Protein AF-A0A527XJ05-F1 (afdb_monomer)

Sequence (85 aa):
LDGVRELAEKAGRKLSFGIRLHVIARETTAEAWAAADRLISRLDDATIASAQKVFSRMDSVGQARMSALHGGDRAKLEIAPNLWA

Solvent-accessible surface area (backbone atoms only — not comparable to full-atom values): 5450 Å² total; per-residue (Å²): 114,62,72,63,49,53,55,30,51,76,69,78,44,89,82,86,85,88,83,90,79,90,82,73,87,56,98,42,72,68,55,25,49,56,51,52,52,58,72,53,66,82,67,48,72,67,58,50,53,50,53,50,56,56,54,73,72,49,91,45,65,68,56,52,54,46,47,64,68,23,69,82,41,82,91,41,26,68,78,48,94,99,37,75,74

Mean predicted aligned error: 4.5 Å

Radius of gyration: 16.9 Å; Cα contacts (8 Å, |Δi|>4): 41; chains: 1; bounding box: 36×24×45 Å

Secondary structure (DSSP, 8-state):
-HHHHHHHHHTT--------------SSHHHHHHHHHHHHTT--HHHHHHHHHHHHT---HHHHHHHHHHTT-GGG-EEETTEE-

Nearest PDB structures (foldseek):
  7jyb-assembly1_C  TM=9.690E-01  e=1.496E-05  Pseudomonas fluorescens Pf0-1
  7jw9-assembly1_B  TM=9.615E-01  e=1.706E-05  Pseudomonas fluorescens Pf0-1
  1qwj-assembly2_D  TM=3.991E-01  e=8.694E+00  Mus musculus

Foldseek 3Di:
DVVVCVVCVVVVHDDDDDDDDDDQDDPDPVVSVVVVCVVCVPDDLVNLVVVVVVLVPDPDPVSVVLCVQQVSPPVRQDPDVVHGD

Structure (mmCIF, N/CA/C/O backbone):
data_AF-A0A527XJ05-F1
#
_entry.id   AF-A0A527XJ05-F1
#
loop_
_atom_site.group_PDB
_atom_site.id
_atom_site.type_symbol
_atom_site.label_atom_id
_atom_site.label_alt_id
_atom_site.label_comp_id
_atom_site.label_asym_id
_atom_site.label_entity_id
_atom_site.label_seq_id
_atom_site.pdbx_PDB_ins_code
_atom_site.Cartn_x
_atom_site.Cartn_y
_atom_site.Cartn_z
_atom_site.occupancy
_atom_site.B_iso_or_equiv
_atom_site.auth_seq_id
_atom_site.auth_comp_id
_atom_site.auth_asym_id
_atom_site.auth_atom_id
_atom_site.pdbx_PDB_model_num
ATOM 1 N N . LEU A 1 1 ? -7.591 6.609 10.818 1.00 83.00 1 LEU A N 1
ATOM 2 C CA . LEU A 1 1 ? -7.192 5.989 12.111 1.00 83.00 1 LEU A CA 1
ATOM 3 C C . LEU A 1 1 ? -7.910 6.652 13.283 1.00 83.00 1 LEU A C 1
ATOM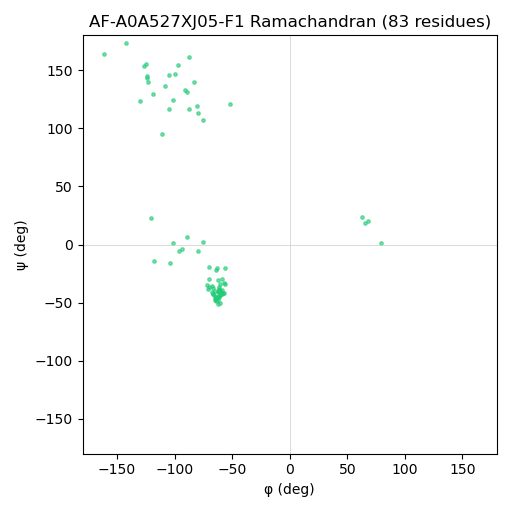 5 O O . LEU A 1 1 ? -8.136 5.995 14.295 1.00 83.00 1 LEU A O 1
ATOM 9 N N . ASP A 1 2 ? -8.318 7.908 13.115 1.00 86.94 2 ASP A N 1
ATOM 10 C CA . ASP A 1 2 ? -8.890 8.747 14.170 1.00 86.94 2 ASP A CA 1
ATOM 11 C C . ASP A 1 2 ? -10.201 8.188 14.723 1.00 86.94 2 ASP A C 1
ATOM 13 O O . ASP A 1 2 ? -10.330 8.060 15.931 1.00 86.94 2 ASP A O 1
ATOM 17 N N . GLY A 1 3 ? -11.092 7.661 13.875 1.00 92.19 3 GLY A N 1
ATOM 18 C CA . GLY A 1 3 ? -12.332 7.037 14.358 1.00 92.19 3 GLY A CA 1
ATOM 19 C C . GLY A 1 3 ? -12.121 5.849 15.313 1.00 92.19 3 GLY A C 1
ATOM 20 O O . GLY A 1 3 ? -12.825 5.719 16.308 1.00 92.19 3 GLY A O 1
ATOM 21 N N . VAL A 1 4 ? -11.118 4.992 15.071 1.00 92.88 4 VAL A N 1
ATOM 22 C CA . VAL A 1 4 ? -10.797 3.877 15.992 1.00 92.88 4 VAL A CA 1
ATOM 23 C C . VAL A 1 4 ? -10.163 4.403 17.279 1.00 92.88 4 VAL A C 1
ATOM 25 O O . VAL A 1 4 ? -10.411 3.861 18.355 1.00 92.88 4 VAL A O 1
ATOM 28 N N . ARG A 1 5 ? -9.362 5.469 17.175 1.00 94.56 5 ARG A N 1
ATOM 29 C CA . ARG A 1 5 ? -8.752 6.130 18.329 1.00 94.56 5 ARG A CA 1
ATOM 30 C C . ARG A 1 5 ? -9.812 6.753 19.236 1.00 94.56 5 ARG A C 1
ATOM 32 O O . ARG A 1 5 ? -9.818 6.449 20.421 1.00 94.56 5 ARG A O 1
ATOM 39 N N . GLU A 1 6 ? -10.750 7.509 18.675 1.00 95.94 6 GLU A N 1
ATOM 40 C CA . GLU A 1 6 ? -11.861 8.121 19.414 1.00 95.94 6 GLU A CA 1
ATOM 41 C C . GLU A 1 6 ? -12.721 7.077 20.139 1.00 95.94 6 GLU A C 1
ATOM 43 O O . GLU A 1 6 ? -13.108 7.268 21.291 1.00 95.94 6 GLU A O 1
ATOM 48 N N . LEU A 1 7 ? -13.016 5.947 19.486 1.00 96.88 7 LEU A N 1
ATOM 49 C CA . LEU A 1 7 ? -13.762 4.851 20.111 1.00 96.88 7 LEU A CA 1
ATOM 50 C C . LEU A 1 7 ? -12.990 4.222 21.276 1.00 96.88 7 LEU A C 1
ATOM 52 O O . LEU A 1 7 ? -13.583 3.902 22.306 1.00 96.88 7 LEU A O 1
ATOM 56 N N . ALA A 1 8 ? -11.676 4.049 21.128 1.00 96.88 8 ALA A N 1
ATOM 57 C CA . ALA A 1 8 ? -10.837 3.512 22.191 1.00 96.88 8 ALA A CA 1
ATOM 58 C C . ALA A 1 8 ? -10.748 4.468 23.386 1.00 96.88 8 ALA A C 1
ATOM 60 O O . ALA A 1 8 ? -10.894 4.022 24.524 1.00 96.88 8 ALA A O 1
ATOM 61 N N . GLU A 1 9 ? -10.593 5.768 23.133 1.00 96.06 9 GLU A N 1
ATOM 62 C CA . GLU A 1 9 ? -10.569 6.808 24.165 1.00 96.06 9 GLU A CA 1
ATOM 63 C C . GLU A 1 9 ? -11.890 6.863 24.941 1.00 96.06 9 GLU A C 1
ATOM 65 O O . GLU A 1 9 ? -11.871 6.846 26.172 1.00 96.06 9 GLU A O 1
ATOM 70 N N . LYS A 1 10 ? -13.038 6.807 24.248 1.00 97.06 10 LYS A N 1
ATOM 71 C CA . LYS A 1 10 ? -14.369 6.702 24.884 1.00 97.06 10 LYS A CA 1
ATOM 72 C C . LYS A 1 10 ? -14.512 5.458 25.766 1.00 97.06 10 LYS A C 1
ATOM 74 O O . LYS A 1 10 ? -15.247 5.486 26.745 1.00 97.06 10 LYS A O 1
ATOM 79 N N . ALA A 1 11 ? -13.803 4.381 25.434 1.00 97.25 11 ALA A N 1
ATOM 80 C CA . ALA A 1 11 ? -13.755 3.152 26.220 1.00 97.25 11 ALA A CA 1
ATOM 81 C C . ALA A 1 11 ? -12.644 3.144 27.293 1.00 97.25 11 ALA A C 1
ATOM 83 O O . ALA A 1 11 ? -12.405 2.103 27.903 1.00 97.25 11 ALA A O 1
ATOM 84 N N . GLY A 1 12 ? -11.930 4.258 27.508 1.00 97.50 12 GLY A N 1
ATOM 85 C CA . GLY A 1 12 ? -10.827 4.351 28.472 1.00 97.50 12 GLY A CA 1
ATOM 86 C C . GLY A 1 12 ? -9.590 3.526 28.095 1.00 97.50 12 GLY A C 1
ATOM 87 O O . GLY A 1 12 ? -8.782 3.183 28.958 1.00 97.50 12 GLY A O 1
ATOM 88 N N . ARG A 1 13 ? -9.437 3.165 26.815 1.00 97.56 13 ARG A N 1
ATOM 89 C CA . ARG A 1 13 ? -8.345 2.327 26.303 1.00 97.56 13 ARG A CA 1
ATOM 90 C C . ARG A 1 13 ? -7.370 3.161 25.481 1.00 97.56 13 ARG A C 1
ATOM 92 O O . ARG A 1 13 ? -7.769 3.920 24.605 1.00 97.56 13 ARG A O 1
ATOM 99 N N . LYS A 1 14 ? -6.072 2.938 25.687 1.00 94.88 14 LYS A N 1
ATOM 100 C CA . LYS A 1 14 ? -5.012 3.496 24.839 1.00 94.88 14 LYS A CA 1
ATOM 101 C C . LYS A 1 14 ? -4.516 2.428 23.870 1.00 94.88 14 LYS A C 1
ATOM 103 O O . LYS A 1 14 ? -4.105 1.353 24.299 1.00 94.88 14 LYS A O 1
ATOM 108 N N . LEU A 1 15 ? -4.562 2.722 22.574 1.00 94.69 15 LEU A N 1
ATOM 109 C CA . LEU A 1 15 ? -4.116 1.804 21.524 1.00 94.69 15 LEU A CA 1
ATOM 110 C C . LEU A 1 15 ? -2.771 2.238 20.941 1.00 94.69 15 LEU A C 1
ATOM 112 O O . LEU A 1 15 ? -2.499 3.430 20.793 1.00 94.69 15 LEU A O 1
ATOM 116 N N . SER A 1 16 ? -1.959 1.255 20.564 1.00 94.69 16 SER A N 1
ATOM 117 C CA . SER A 1 16 ? -0.857 1.422 19.620 1.00 94.69 16 SER A CA 1
ATOM 118 C C . SER A 1 16 ? -1.310 0.986 18.226 1.00 94.69 16 SER A C 1
ATOM 120 O O . SER A 1 16 ? -2.226 0.176 18.073 1.00 94.69 16 SER A O 1
ATOM 122 N N . PHE A 1 17 ? -0.673 1.541 17.199 1.00 93.50 17 PHE A N 1
ATOM 123 C CA . PHE A 1 17 ? -0.955 1.219 15.805 1.00 93.50 17 PHE A CA 1
ATOM 124 C C . PHE A 1 17 ? 0.333 0.756 15.133 1.00 93.50 17 PHE A C 1
ATOM 126 O O . PHE A 1 17 ? 1.407 1.282 15.418 1.00 93.50 17 PHE A O 1
ATOM 133 N N . GLY A 1 18 ? 0.210 -0.217 14.238 1.00 92.38 18 GLY A N 1
ATOM 134 C CA . GLY A 1 18 ? 1.298 -0.691 13.395 1.00 92.38 18 GLY A CA 1
ATOM 135 C C . GLY A 1 18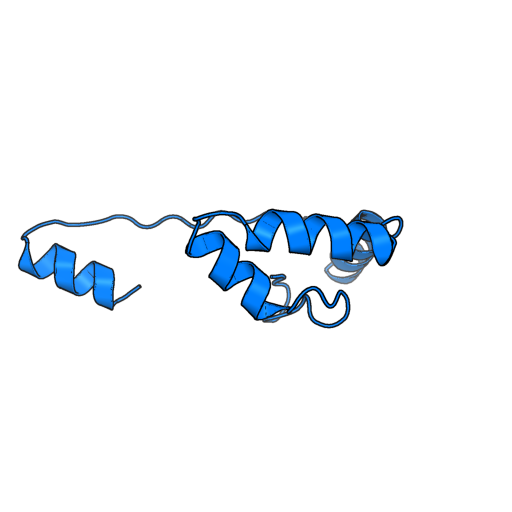 ? 0.886 -0.653 11.931 1.00 92.38 18 GLY A C 1
ATOM 136 O O . GLY A 1 18 ? -0.300 -0.747 11.611 1.00 92.38 18 GLY A O 1
ATOM 137 N N . ILE A 1 19 ? 1.873 -0.529 11.050 1.00 91.06 19 ILE A N 1
ATOM 138 C CA . ILE A 1 19 ? 1.698 -0.655 9.605 1.00 91.06 19 ILE A CA 1
ATOM 139 C C . ILE A 1 19 ? 2.631 -1.748 9.093 1.00 91.06 19 ILE A C 1
ATOM 141 O O . ILE A 1 19 ? 3.768 -1.876 9.548 1.00 91.06 19 ILE A O 1
ATOM 145 N N . ARG A 1 20 ? 2.139 -2.554 8.155 1.00 91.25 20 ARG A N 1
ATOM 146 C CA . ARG A 1 20 ? 2.928 -3.574 7.473 1.00 91.25 20 ARG A CA 1
ATOM 147 C C . ARG A 1 20 ? 3.246 -3.075 6.073 1.00 91.25 20 ARG A C 1
ATOM 149 O O . ARG A 1 20 ? 2.341 -2.901 5.271 1.00 91.25 20 ARG A O 1
ATOM 156 N N . LEU A 1 21 ? 4.531 -2.886 5.790 1.00 93.25 21 LEU A N 1
ATOM 157 C CA . LEU A 1 21 ? 5.031 -2.521 4.467 1.00 93.25 21 LEU A CA 1
ATOM 158 C C . LEU A 1 21 ? 6.068 -3.544 4.009 1.00 93.25 21 LEU A C 1
ATOM 160 O O . LEU A 1 21 ? 6.830 -4.071 4.827 1.00 93.25 21 LEU A O 1
ATOM 164 N N . HIS A 1 22 ? 6.092 -3.822 2.710 1.00 94.06 22 HIS A N 1
ATOM 165 C CA . HIS A 1 22 ? 7.248 -4.423 2.053 1.00 94.06 22 HIS A CA 1
ATOM 166 C C . HIS A 1 22 ? 8.163 -3.287 1.593 1.00 94.06 22 HIS A C 1
ATOM 168 O O . HIS A 1 22 ? 7.687 -2.324 1.003 1.00 94.06 22 HIS A O 1
ATOM 174 N N . VAL A 1 23 ? 9.459 -3.379 1.893 1.00 94.94 23 VAL A N 1
ATOM 175 C CA . VAL A 1 23 ? 10.430 -2.315 1.606 1.00 94.94 23 VAL A CA 1
ATOM 176 C C . VAL A 1 23 ? 11.492 -2.848 0.654 1.00 94.94 23 VAL A C 1
ATOM 178 O O . VAL A 1 23 ? 12.085 -3.897 0.912 1.00 94.94 23 VAL A O 1
ATOM 181 N N . ILE A 1 24 ? 11.743 -2.117 -0.432 1.00 95.62 24 ILE A N 1
ATOM 182 C CA . ILE A 1 24 ? 12.805 -2.399 -1.404 1.00 95.62 24 ILE A CA 1
ATOM 183 C C . ILE A 1 24 ? 13.863 -1.301 -1.263 1.00 95.62 24 ILE A C 1
ATOM 185 O O . ILE A 1 24 ? 13.728 -0.223 -1.828 1.00 95.62 24 ILE A O 1
ATOM 189 N N . ALA A 1 25 ? 14.909 -1.562 -0.478 1.00 96.44 25 ALA A N 1
ATOM 190 C CA . ALA A 1 25 ? 16.000 -0.610 -0.256 1.00 96.44 25 ALA A CA 1
ATOM 191 C C . ALA A 1 25 ? 17.132 -0.799 -1.283 1.00 96.44 25 ALA A C 1
ATOM 193 O O . ALA A 1 25 ? 17.562 -1.932 -1.520 1.00 96.44 25 ALA A O 1
ATOM 194 N N . ARG A 1 26 ? 17.617 0.295 -1.881 1.00 97.88 26 ARG A N 1
ATOM 195 C CA . ARG A 1 26 ? 18.756 0.359 -2.821 1.00 97.88 26 ARG A CA 1
ATOM 196 C C . ARG A 1 26 ? 19.568 1.635 -2.583 1.00 97.88 26 ARG A C 1
ATOM 198 O O . ARG A 1 26 ? 19.151 2.458 -1.770 1.00 97.88 26 ARG A O 1
ATOM 205 N N . GLU A 1 27 ? 20.707 1.782 -3.260 1.00 97.69 27 GLU A N 1
ATOM 206 C CA . GLU A 1 27 ? 21.586 2.950 -3.093 1.00 97.69 27 GLU A CA 1
ATOM 207 C C . GLU A 1 27 ? 20.925 4.228 -3.619 1.00 97.69 27 GLU A C 1
ATOM 209 O O . GLU A 1 27 ? 21.051 5.290 -3.010 1.00 97.69 27 GLU A O 1
ATOM 214 N N . THR A 1 28 ? 20.153 4.115 -4.703 1.00 97.81 28 THR A N 1
ATOM 215 C CA . THR A 1 28 ? 19.379 5.224 -5.271 1.00 97.81 28 THR A CA 1
ATOM 216 C C . THR A 1 28 ? 17.893 4.887 -5.401 1.00 97.81 28 THR A C 1
ATOM 218 O O . THR A 1 28 ? 17.495 3.727 -5.536 1.00 97.81 28 THR A O 1
ATOM 221 N N . THR A 1 29 ? 17.042 5.919 -5.419 1.00 95.38 29 THR A N 1
ATOM 222 C CA . THR A 1 29 ? 15.600 5.766 -5.680 1.00 95.38 29 THR A CA 1
ATOM 223 C C . THR A 1 29 ? 15.353 5.084 -7.027 1.00 95.38 29 THR A C 1
ATOM 225 O O . THR A 1 29 ? 14.529 4.180 -7.114 1.00 95.38 29 THR A O 1
ATOM 228 N N . ALA A 1 30 ? 16.112 5.450 -8.065 1.00 96.12 30 ALA A N 1
ATOM 229 C CA . ALA A 1 30 ? 15.977 4.866 -9.400 1.00 96.12 30 ALA A CA 1
ATOM 230 C C . ALA A 1 30 ? 16.249 3.351 -9.411 1.00 96.12 30 ALA A C 1
ATOM 232 O O . ALA A 1 30 ? 15.511 2.592 -10.038 1.00 96.12 30 ALA A O 1
ATOM 233 N N . GLU A 1 31 ? 17.260 2.886 -8.674 1.00 97.75 31 GLU A N 1
ATOM 234 C CA . GLU A 1 31 ? 17.532 1.453 -8.531 1.00 97.75 31 GLU A CA 1
ATOM 235 C C . GLU A 1 31 ? 16.434 0.715 -7.765 1.00 97.75 31 GLU A C 1
ATOM 237 O O . GLU A 1 31 ? 16.124 -0.433 -8.097 1.00 97.75 31 GLU A O 1
ATOM 242 N N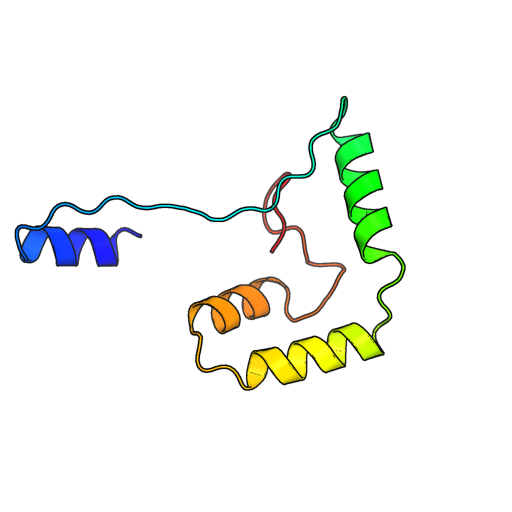 . ALA A 1 32 ? 15.850 1.342 -6.737 1.00 97.00 32 ALA A N 1
ATOM 243 C CA . ALA A 1 32 ? 14.745 0.753 -5.983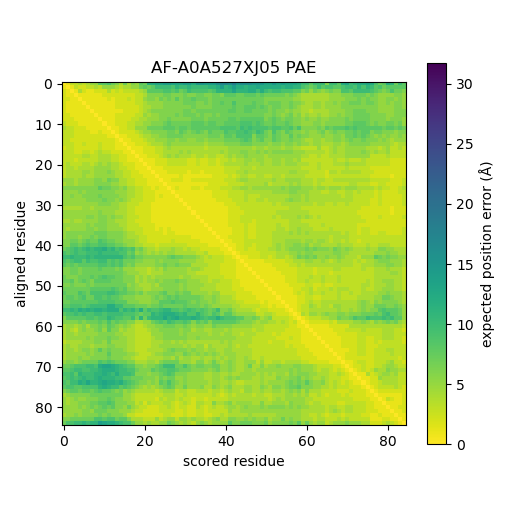 1.00 97.00 32 ALA A CA 1
ATOM 244 C C . ALA A 1 32 ? 13.532 0.521 -6.891 1.00 97.00 32 ALA A C 1
ATOM 246 O O . ALA A 1 32 ? 12.976 -0.579 -6.900 1.00 97.00 32 ALA A O 1
ATOM 247 N N . TRP A 1 33 ? 13.200 1.510 -7.720 1.00 94.38 33 TRP A N 1
ATOM 248 C CA . TRP A 1 33 ? 12.137 1.410 -8.718 1.00 94.38 33 TRP A CA 1
ATOM 249 C C . TRP A 1 33 ? 12.431 0.358 -9.787 1.00 94.38 33 TRP A C 1
ATOM 251 O O . TRP A 1 33 ? 11.608 -0.526 -10.012 1.00 94.38 33 TRP A O 1
ATOM 261 N N . ALA A 1 34 ? 13.643 0.338 -10.346 1.00 96.19 34 ALA A N 1
ATOM 262 C CA . ALA A 1 34 ? 14.035 -0.695 -11.305 1.00 96.19 34 ALA A CA 1
ATOM 263 C C . ALA A 1 34 ? 13.977 -2.117 -10.706 1.00 96.19 34 ALA A C 1
ATOM 265 O O . ALA A 1 34 ? 13.667 -3.090 -11.401 1.00 96.19 34 ALA A O 1
ATOM 266 N N . ALA A 1 35 ? 14.279 -2.268 -9.411 1.00 96.44 35 ALA A N 1
ATOM 267 C CA . ALA A 1 35 ? 14.133 -3.538 -8.705 1.00 96.44 35 ALA A CA 1
ATOM 268 C C . ALA A 1 35 ? 12.660 -3.917 -8.487 1.00 96.44 35 ALA A C 1
ATOM 270 O O . ALA A 1 35 ? 12.320 -5.096 -8.609 1.00 96.44 35 ALA A O 1
ATOM 271 N N . ALA A 1 36 ? 11.803 -2.939 -8.192 1.00 93.94 36 ALA A N 1
ATOM 272 C CA . ALA A 1 36 ? 10.367 -3.131 -8.044 1.00 93.94 36 ALA A CA 1
ATOM 273 C C . ALA A 1 36 ? 9.719 -3.561 -9.375 1.00 93.94 36 ALA A C 1
ATOM 275 O O . ALA A 1 36 ? 9.018 -4.573 -9.412 1.00 93.94 36 ALA A O 1
ATOM 276 N N . ASP A 1 37 ? 10.059 -2.902 -10.487 1.00 92.44 37 ASP A N 1
ATOM 277 C CA . ASP A 1 37 ? 9.605 -3.281 -11.833 1.00 92.44 37 ASP A CA 1
ATOM 278 C C . ASP A 1 37 ? 10.059 -4.696 -12.202 1.00 92.44 37 ASP A C 1
ATOM 280 O O . ASP A 1 37 ? 9.284 -5.520 -12.697 1.00 92.44 37 ASP A O 1
ATOM 284 N N . ARG A 1 38 ? 11.321 -5.030 -11.903 1.00 94.94 38 ARG A N 1
ATOM 285 C CA . ARG A 1 38 ? 11.859 -6.374 -12.141 1.00 94.94 38 ARG A CA 1
ATOM 286 C C . ARG A 1 38 ? 11.107 -7.438 -11.342 1.00 94.94 38 ARG A C 1
ATOM 288 O O . ARG A 1 38 ? 10.881 -8.523 -11.881 1.00 94.94 38 ARG A O 1
ATOM 295 N N . LEU A 1 39 ? 10.720 -7.150 -10.097 1.00 92.69 39 LEU A N 1
ATOM 296 C CA . LEU A 1 39 ? 9.994 -8.083 -9.230 1.00 92.69 39 LEU A CA 1
ATOM 297 C C . LEU A 1 39 ? 8.660 -8.515 -9.852 1.00 92.69 39 LEU A C 1
ATOM 299 O O . LEU A 1 39 ? 8.321 -9.696 -9.798 1.00 92.69 39 LEU A O 1
ATOM 303 N N . ILE A 1 40 ? 7.942 -7.581 -10.479 1.00 89.81 40 ILE A N 1
ATOM 304 C CA . ILE A 1 40 ? 6.632 -7.842 -11.095 1.00 89.81 40 ILE A CA 1
ATOM 305 C C . ILE A 1 40 ? 6.702 -8.136 -12.600 1.00 89.81 40 ILE A C 1
ATOM 307 O O . ILE A 1 40 ? 5.696 -8.513 -13.192 1.00 89.81 40 ILE A O 1
ATOM 311 N N . SER A 1 41 ? 7.881 -8.026 -13.222 1.00 91.44 41 SER A N 1
ATOM 312 C CA . SER A 1 41 ? 8.076 -8.137 -14.681 1.00 91.44 41 SER A CA 1
ATOM 313 C C . SER A 1 41 ? 7.580 -9.437 -15.324 1.00 91.44 41 SER A C 1
ATOM 315 O O . SER A 1 41 ? 7.374 -9.483 -16.534 1.00 91.44 41 SER A O 1
ATOM 317 N N . ARG A 1 42 ? 7.408 -10.502 -14.534 1.00 89.75 42 ARG A N 1
ATOM 318 C CA . ARG A 1 42 ? 6.965 -11.825 -15.002 1.00 89.75 42 ARG A CA 1
ATOM 319 C C . ARG A 1 42 ? 5.490 -12.110 -14.728 1.00 89.75 42 ARG A C 1
ATOM 321 O O . ARG A 1 42 ? 5.038 -13.213 -15.014 1.00 89.75 42 ARG A O 1
ATOM 328 N N . LEU A 1 43 ? 4.760 -11.160 -14.145 1.00 88.19 43 LEU A N 1
ATOM 329 C CA . LEU A 1 43 ? 3.324 -11.292 -13.941 1.00 88.19 43 LEU A CA 1
ATOM 330 C C . LEU A 1 43 ? 2.603 -10.953 -15.245 1.00 88.19 43 LEU A C 1
ATOM 332 O O . LEU A 1 43 ? 2.716 -9.837 -15.754 1.00 88.19 43 LEU A O 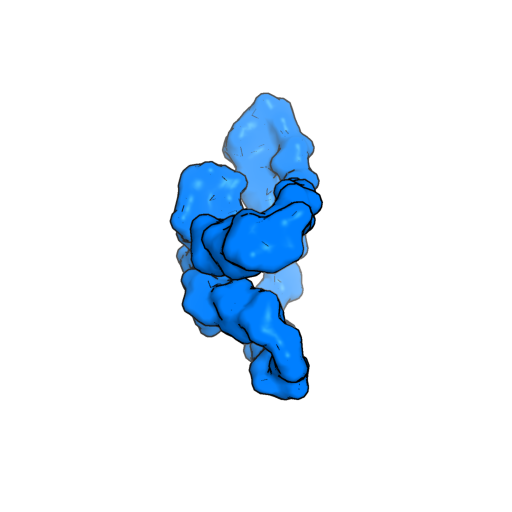1
ATOM 336 N N . ASP A 1 44 ? 1.866 -11.926 -15.773 1.00 89.06 44 ASP A N 1
ATOM 337 C CA . ASP A 1 44 ? 0.943 -11.709 -16.880 1.00 89.06 44 ASP A CA 1
ATOM 338 C C . ASP A 1 44 ? -0.448 -11.287 -16.378 1.00 89.06 44 ASP A C 1
ATOM 340 O O . ASP A 1 44 ? -0.820 -11.479 -15.213 1.00 89.06 44 ASP A O 1
ATOM 344 N N . ASP A 1 45 ? -1.233 -10.697 -17.279 1.00 87.12 45 ASP A N 1
ATOM 345 C CA . ASP A 1 45 ? -2.564 -10.176 -16.956 1.00 87.12 45 ASP A CA 1
ATOM 346 C C . ASP A 1 45 ? -3.515 -11.288 -16.482 1.00 87.12 45 ASP A C 1
ATOM 348 O O . ASP A 1 45 ? -4.385 -11.057 -15.640 1.00 87.12 45 ASP A O 1
ATOM 352 N N . ALA A 1 46 ? -3.328 -12.518 -16.972 1.00 90.38 46 ALA A N 1
ATOM 353 C CA . ALA A 1 46 ? -4.117 -13.677 -16.563 1.00 90.38 46 ALA A CA 1
ATOM 354 C C . ALA A 1 46 ? -3.862 -14.049 -15.092 1.00 90.38 46 ALA A C 1
ATOM 356 O O . ALA A 1 46 ? -4.810 -14.304 -14.340 1.00 90.38 46 ALA A O 1
ATOM 357 N N . THR A 1 47 ? -2.601 -14.028 -14.662 1.00 89.81 47 THR A N 1
ATOM 358 C CA . THR A 1 47 ? -2.188 -14.268 -13.276 1.00 89.81 47 THR A CA 1
ATOM 359 C C . THR A 1 47 ? -2.730 -13.177 -12.361 1.00 89.81 47 THR A C 1
ATOM 361 O O . THR A 1 47 ? -3.294 -13.489 -11.309 1.00 89.81 47 THR A O 1
ATOM 364 N N . ILE A 1 48 ? -2.641 -11.911 -12.782 1.00 87.69 48 ILE A N 1
ATOM 365 C CA . ILE A 1 48 ? -3.195 -10.774 -12.033 1.00 87.69 48 ILE A CA 1
ATOM 366 C C . ILE A 1 48 ? -4.712 -10.930 -11.875 1.00 87.69 48 ILE A C 1
ATOM 368 O O . ILE A 1 48 ? -5.224 -10.873 -10.756 1.00 87.69 48 ILE A O 1
ATOM 372 N N . ALA A 1 49 ? -5.437 -11.197 -12.963 1.00 89.25 49 ALA A N 1
ATOM 373 C CA . ALA A 1 49 ? -6.887 -11.377 -12.926 1.00 89.25 49 ALA A CA 1
ATOM 374 C C . ALA A 1 49 ? -7.307 -12.570 -12.049 1.00 89.25 49 ALA A C 1
ATOM 376 O O . ALA A 1 49 ? -8.300 -12.491 -11.319 1.00 89.25 49 ALA A O 1
ATOM 377 N N . SER A 1 50 ? -6.551 -13.671 -12.090 1.00 90.25 50 SER A N 1
ATOM 378 C CA . SER A 1 50 ? -6.772 -14.833 -11.225 1.00 90.25 50 SER A CA 1
ATOM 379 C C . SER A 1 50 ? -6.599 -14.472 -9.746 1.00 90.25 50 SER A C 1
ATOM 381 O O . SER A 1 50 ? -7.492 -14.737 -8.937 1.00 90.25 50 SER A O 1
ATOM 383 N N . ALA A 1 51 ? -5.510 -13.779 -9.399 1.00 88.00 51 ALA A N 1
ATOM 384 C CA . ALA A 1 51 ? -5.257 -13.321 -8.036 1.00 88.00 51 ALA A CA 1
ATOM 385 C C . ALA A 1 51 ? -6.356 -12.365 -7.538 1.00 88.00 51 ALA A C 1
ATOM 387 O O . ALA A 1 51 ? -6.873 -12.545 -6.436 1.00 88.00 51 ALA A O 1
ATOM 388 N N . GLN A 1 52 ? -6.797 -11.413 -8.369 1.00 86.81 52 GLN A N 1
ATOM 389 C CA . GLN A 1 52 ? -7.892 -10.498 -8.022 1.00 86.81 52 GLN A CA 1
ATOM 390 C C . GLN A 1 52 ? -9.214 -11.238 -7.766 1.00 86.81 52 GLN A C 1
ATOM 392 O O . GLN A 1 52 ? -9.916 -10.929 -6.802 1.00 86.81 52 GLN A O 1
ATOM 397 N N . LYS A 1 53 ? -9.542 -12.269 -8.560 1.00 89.00 53 LYS A N 1
ATOM 398 C CA . LYS A 1 53 ? -10.722 -13.117 -8.303 1.00 89.00 53 LYS A CA 1
ATOM 399 C C . LYS A 1 53 ? -10.635 -13.817 -6.951 1.00 89.00 53 LYS A C 1
ATOM 401 O O . LYS A 1 53 ? -11.644 -13.899 -6.254 1.00 89.00 53 LYS A O 1
ATOM 406 N N . VAL A 1 54 ? -9.457 -14.304 -6.569 1.00 87.56 54 VAL A N 1
ATOM 407 C CA . VAL A 1 54 ? -9.248 -14.927 -5.257 1.00 87.56 54 VAL A CA 1
ATOM 408 C C . VAL A 1 54 ? -9.432 -13.898 -4.138 1.00 87.56 54 VAL A C 1
ATOM 410 O O . VAL A 1 54 ? -10.199 -14.155 -3.213 1.00 87.56 54 VAL A O 1
ATOM 413 N N . PHE A 1 55 ? -8.827 -12.713 -4.253 1.00 85.88 55 PHE A N 1
ATOM 414 C CA . PHE A 1 55 ? -8.976 -11.645 -3.258 1.00 85.88 55 PHE A CA 1
ATOM 415 C C . PHE A 1 55 ? -10.420 -11.158 -3.109 1.00 85.88 55 PHE A C 1
ATOM 417 O O . PHE A 1 55 ? -10.859 -10.921 -1.988 1.00 85.88 55 PHE A O 1
ATOM 424 N N . SER A 1 56 ? -11.187 -11.088 -4.202 1.00 84.06 56 SER A N 1
ATOM 425 C CA . SER A 1 56 ? -12.600 -10.672 -4.168 1.00 84.06 56 SER A CA 1
ATOM 426 C C . SER A 1 56 ? -13.512 -11.605 -3.363 1.00 84.06 56 SER A C 1
ATOM 428 O O . SER A 1 56 ? -14.597 -11.203 -2.955 1.00 84.06 56 SER A O 1
ATOM 430 N N . ARG A 1 57 ? -13.082 -12.853 -3.141 1.00 88.25 57 ARG A N 1
ATOM 431 C CA . ARG A 1 57 ? -13.823 -13.864 -2.375 1.00 88.25 57 ARG A CA 1
ATOM 432 C C . ARG A 1 57 ? -13.416 -13.910 -0.903 1.00 88.25 57 ARG A C 1
ATOM 434 O O . ARG A 1 57 ? -13.965 -14.713 -0.161 1.00 88.25 57 ARG A O 1
ATOM 441 N N . MET A 1 58 ? -12.419 -13.125 -0.497 1.00 85.81 58 MET A N 1
ATOM 442 C CA . MET A 1 58 ? -1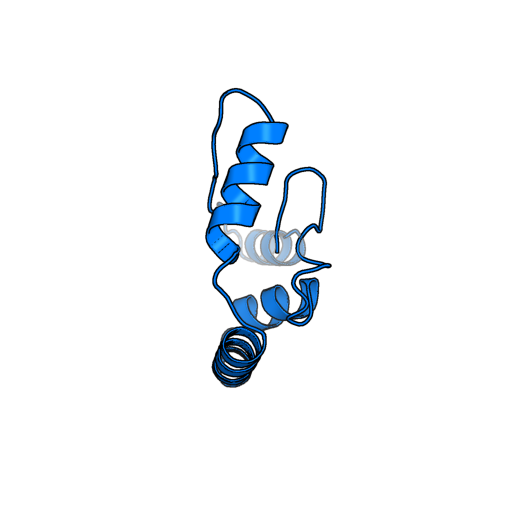1.963 -13.082 0.888 1.00 85.81 58 MET A CA 1
ATOM 443 C C . MET A 1 58 ? -12.836 -12.134 1.714 1.00 85.81 58 MET A C 1
ATOM 445 O O . MET A 1 58 ? -13.106 -11.014 1.292 1.00 85.81 58 MET A O 1
ATOM 449 N N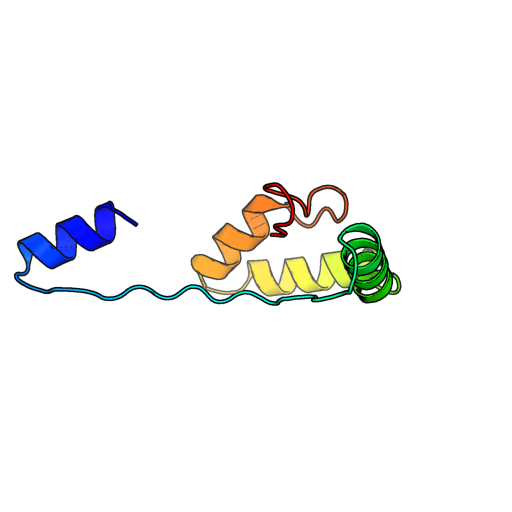 . ASP A 1 59 ? -13.151 -12.519 2.950 1.00 88.75 59 ASP A N 1
ATOM 450 C CA . ASP A 1 59 ? -13.925 -11.689 3.893 1.00 88.75 59 ASP A CA 1
ATOM 451 C C . ASP A 1 59 ? -13.111 -10.535 4.519 1.00 88.75 59 ASP A C 1
ATOM 453 O O . ASP A 1 59 ? -13.586 -9.784 5.375 1.00 88.75 59 ASP A O 1
ATOM 457 N N . SER A 1 60 ? -11.846 -10.376 4.122 1.00 91.44 60 SER A N 1
ATOM 458 C CA . SER A 1 60 ? -10.959 -9.352 4.669 1.00 91.44 60 SER A CA 1
ATOM 459 C C . SER A 1 60 ? -11.303 -7.969 4.116 1.00 91.44 60 SER A C 1
ATOM 461 O O . SER A 1 60 ? -10.940 -7.616 2.993 1.00 91.44 60 SER A O 1
ATOM 463 N N . VAL A 1 61 ? -11.909 -7.124 4.955 1.00 89.31 61 VAL A N 1
ATOM 464 C CA . VAL A 1 61 ? -12.142 -5.698 4.651 1.00 89.31 61 VAL A CA 1
ATOM 465 C C . VAL A 1 61 ? -10.832 -4.969 4.320 1.00 89.31 61 VAL A C 1
ATOM 467 O O . VAL A 1 61 ? -10.817 -4.072 3.479 1.00 89.31 61 VAL A O 1
ATOM 470 N N . GLY A 1 62 ? -9.723 -5.352 4.963 1.00 87.69 62 GLY A N 1
ATOM 471 C CA . GLY A 1 62 ? -8.401 -4.795 4.672 1.00 87.69 62 GLY A CA 1
ATOM 472 C C . GLY A 1 62 ? -7.945 -5.122 3.251 1.00 87.69 62 GLY A C 1
ATOM 473 O O . GLY A 1 62 ? -7.528 -4.223 2.526 1.00 87.69 62 GLY A O 1
ATOM 474 N N . GLN A 1 63 ? -8.106 -6.381 2.834 1.00 88.12 63 GLN A N 1
ATOM 475 C CA . GLN A 1 63 ? -7.787 -6.810 1.472 1.00 88.12 63 GLN A CA 1
ATOM 476 C C . GLN A 1 63 ? -8.675 -6.103 0.445 1.00 88.12 63 GLN A C 1
ATOM 478 O O . GLN A 1 63 ? -8.163 -5.587 -0.544 1.00 88.12 63 GLN A O 1
ATOM 483 N N . ALA A 1 64 ? -9.983 -6.016 0.703 1.00 87.69 64 ALA A N 1
ATOM 484 C CA . ALA A 1 64 ? -10.918 -5.328 -0.183 1.00 87.69 64 ALA A CA 1
ATOM 485 C C . ALA A 1 64 ? -10.541 -3.850 -0.386 1.00 87.69 64 ALA A C 1
ATOM 487 O O . ALA A 1 64 ? -10.562 -3.350 -1.509 1.00 87.69 64 ALA A O 1
ATOM 488 N N . ARG A 1 65 ? -10.141 -3.156 0.689 1.00 89.62 65 ARG A N 1
ATOM 489 C CA . ARG A 1 65 ? -9.676 -1.762 0.617 1.00 89.62 65 ARG A CA 1
ATOM 490 C C . ARG A 1 65 ? -8.358 -1.621 -0.137 1.00 89.62 65 ARG A C 1
ATOM 492 O O . ARG A 1 65 ? -8.241 -0.684 -0.913 1.00 89.62 65 ARG A O 1
ATOM 499 N N . MET A 1 66 ? -7.404 -2.532 0.062 1.00 88.38 66 MET A N 1
ATOM 500 C CA . MET A 1 66 ? -6.139 -2.524 -0.683 1.00 88.38 66 MET A CA 1
ATOM 501 C C . MET A 1 66 ? -6.374 -2.722 -2.182 1.00 88.38 66 MET A C 1
ATOM 503 O O . MET A 1 66 ? -5.963 -1.884 -2.975 1.00 88.38 66 MET A O 1
ATOM 507 N N . SER A 1 67 ? -7.135 -3.751 -2.569 1.00 86.81 67 SER A N 1
ATOM 508 C CA . SER 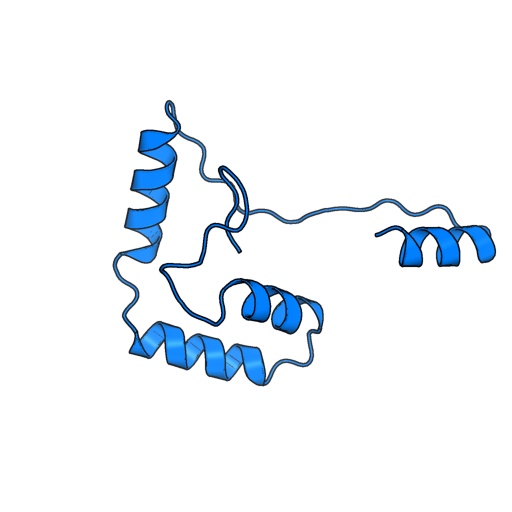A 1 67 ? -7.480 -4.002 -3.975 1.00 86.81 67 SER A CA 1
ATOM 509 C C . SER A 1 67 ? -8.193 -2.813 -4.633 1.00 86.81 67 SER A C 1
ATOM 511 O O . SER A 1 67 ? -8.001 -2.562 -5.820 1.00 86.81 67 SER A O 1
ATOM 513 N N . ALA A 1 68 ? -8.996 -2.055 -3.879 1.00 88.00 68 ALA A N 1
ATOM 514 C CA . ALA A 1 68 ? -9.696 -0.878 -4.390 1.00 88.00 68 ALA A CA 1
ATOM 515 C C . ALA A 1 68 ? -8.775 0.318 -4.700 1.00 88.00 68 ALA A C 1
ATOM 517 O O . ALA A 1 68 ? -9.186 1.194 -5.458 1.00 88.00 68 ALA A O 1
ATOM 518 N N . LEU A 1 69 ? -7.555 0.371 -4.148 1.00 88.12 69 LEU A N 1
ATOM 519 C CA . LEU A 1 69 ? -6.622 1.482 -4.379 1.00 88.12 69 LEU A CA 1
ATOM 520 C C . LEU A 1 69 ? -6.065 1.488 -5.807 1.00 88.12 69 LEU A C 1
ATOM 522 O O . LEU A 1 69 ? -5.922 2.554 -6.398 1.00 88.12 69 LEU A O 1
ATOM 526 N N . HIS A 1 70 ? -5.812 0.306 -6.368 1.00 86.25 70 HIS A N 1
ATOM 527 C CA . HIS A 1 70 ? -5.215 0.151 -7.698 1.00 86.25 70 HIS A CA 1
ATOM 528 C C . HIS A 1 70 ? -6.134 -0.580 -8.695 1.00 86.25 70 HIS A C 1
ATOM 530 O O . HIS A 1 70 ? -5.893 -0.566 -9.901 1.00 86.25 70 HIS A O 1
ATOM 536 N N . GLY A 1 71 ? -7.205 -1.231 -8.227 1.00 82.31 71 GLY A N 1
ATOM 537 C CA . GLY A 1 71 ? -8.210 -1.885 -9.076 1.00 82.31 71 GLY A CA 1
ATOM 538 C C . GLY A 1 71 ? -7.686 -3.076 -9.885 1.00 82.31 71 GLY A C 1
ATOM 539 O O . GLY A 1 71 ? -8.293 -3.453 -10.884 1.00 82.31 71 GLY A O 1
ATOM 540 N N . GLY A 1 72 ? -6.547 -3.651 -9.491 1.00 80.00 72 GLY A N 1
ATOM 541 C CA . GLY A 1 72 ? -5.852 -4.686 -10.262 1.00 80.00 72 GLY A CA 1
ATOM 542 C C . GLY A 1 72 ? -5.012 -4.158 -11.431 1.00 80.00 72 GLY A C 1
ATOM 543 O O . GLY A 1 72 ? -4.396 -4.961 -12.125 1.00 80.00 72 GLY A O 1
ATOM 544 N N . ASP A 1 73 ? -4.948 -2.841 -11.637 1.00 82.88 73 ASP A N 1
ATOM 545 C CA . ASP A 1 73 ? -4.174 -2.226 -12.715 1.00 82.88 73 ASP A CA 1
ATOM 546 C C . ASP A 1 73 ? -2.727 -1.976 -12.271 1.00 82.88 73 ASP A C 1
ATOM 548 O O . ASP A 1 73 ? -2.456 -1.179 -11.371 1.00 82.88 73 ASP A O 1
ATOM 552 N N . ARG A 1 74 ? -1.777 -2.648 -12.929 1.00 81.75 74 ARG A N 1
ATOM 553 C CA . ARG A 1 74 ? -0.343 -2.509 -12.637 1.00 81.75 74 ARG A CA 1
ATOM 554 C C . ARG A 1 74 ? 0.200 -1.104 -12.914 1.00 81.75 74 ARG A C 1
ATOM 556 O O . ARG A 1 74 ? 1.233 -0.741 -12.364 1.00 81.75 74 ARG A O 1
ATOM 563 N N . ALA A 1 75 ? -0.468 -0.319 -13.759 1.00 83.69 75 ALA A N 1
ATOM 564 C CA . ALA A 1 75 ? -0.061 1.051 -14.058 1.00 83.69 75 ALA A CA 1
ATOM 565 C C . ALA A 1 75 ? -0.480 2.051 -12.964 1.00 83.69 75 ALA A C 1
ATOM 567 O O . ALA A 1 75 ? -0.116 3.222 -13.041 1.00 83.69 75 ALA A O 1
ATOM 568 N N . LYS A 1 76 ? -1.246 1.609 -11.956 1.00 86.31 76 LYS A N 1
ATOM 569 C CA . LYS A 1 76 ? -1.809 2.455 -10.889 1.00 86.31 76 LYS A CA 1
ATOM 570 C C . LYS A 1 76 ? -1.360 2.036 -9.492 1.00 86.31 76 LYS A C 1
ATOM 572 O O . LYS A 1 76 ? -2.046 2.323 -8.519 1.00 86.31 76 LYS A O 1
ATOM 577 N N . LEU A 1 77 ? -0.226 1.343 -9.402 1.00 88.19 77 LEU A N 1
ATOM 578 C CA . LEU A 1 77 ? 0.295 0.872 -8.121 1.00 88.19 77 LEU A CA 1
ATOM 579 C C . LEU A 1 77 ? 0.804 2.026 -7.252 1.00 88.19 77 LEU A C 1
ATOM 581 O O . LEU A 1 77 ? 0.730 1.935 -6.036 1.00 88.19 77 LEU A O 1
ATOM 585 N N . GLU A 1 78 ? 1.298 3.127 -7.827 1.00 91.00 78 GLU A N 1
ATOM 586 C CA . GLU A 1 78 ? 1.781 4.264 -7.035 1.00 91.00 78 GLU A CA 1
ATOM 587 C C . GLU A 1 78 ? 0.629 5.144 -6.529 1.00 91.00 78 GLU A C 1
ATOM 589 O O . GLU A 1 78 ? -0.052 5.815 -7.303 1.00 91.00 78 GLU A O 1
ATOM 594 N N . ILE A 1 79 ? 0.438 5.163 -5.207 1.00 89.81 79 ILE A N 1
ATOM 595 C CA . ILE A 1 79 ? -0.611 5.951 -4.535 1.00 89.81 79 ILE A CA 1
ATOM 596 C C . ILE A 1 79 ? -0.075 7.208 -3.839 1.00 89.81 79 ILE A C 1
ATOM 598 O O . ILE A 1 79 ? -0.848 8.090 -3.464 1.00 89.81 79 ILE A O 1
ATOM 602 N N . ALA A 1 80 ? 1.240 7.281 -3.637 1.00 89.62 80 ALA A N 1
ATOM 603 C CA . ALA A 1 80 ? 1.973 8.433 -3.120 1.00 89.62 80 ALA A CA 1
ATOM 604 C C . ALA A 1 80 ? 3.467 8.276 -3.475 1.00 89.62 80 ALA A C 1
ATOM 606 O O . ALA A 1 80 ? 3.887 7.154 -3.763 1.00 89.62 80 ALA A O 1
ATOM 607 N N . PRO A 1 81 ? 4.287 9.345 -3.405 1.00 92.62 81 PRO A N 1
ATOM 608 C CA . PRO A 1 81 ? 5.710 9.255 -3.728 1.00 92.62 81 PRO A CA 1
ATOM 609 C C . PRO A 1 81 ? 6.418 8.125 -2.967 1.00 92.62 81 PRO A C 1
ATOM 611 O O . PRO A 1 81 ? 6.455 8.132 -1.733 1.00 92.62 81 PRO A O 1
ATOM 614 N N . ASN A 1 82 ? 7.003 7.176 -3.707 1.00 90.5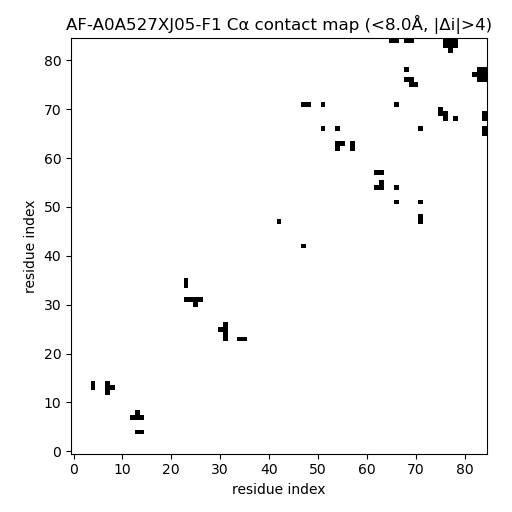6 82 ASN A N 1
ATOM 615 C CA . ASN A 1 82 ? 7.683 5.979 -3.179 1.00 90.56 82 ASN A CA 1
ATOM 616 C C . ASN A 1 82 ? 6.782 5.009 -2.386 1.00 90.56 82 ASN A C 1
ATOM 618 O O . ASN A 1 82 ? 7.282 4.246 -1.554 1.00 90.56 82 ASN A O 1
ATOM 622 N N . LEU A 1 83 ? 5.467 5.021 -2.627 1.00 91.62 83 LEU A N 1
ATOM 623 C CA . LEU A 1 83 ? 4.514 4.129 -1.970 1.00 91.62 83 LEU A CA 1
ATOM 624 C C . LEU A 1 83 ? 3.595 3.436 -2.979 1.00 91.62 83 LEU A C 1
ATOM 626 O O . LEU A 1 83 ? 2.857 4.086 -3.721 1.00 91.62 83 LEU A O 1
ATOM 630 N N . TRP A 1 84 ? 3.602 2.103 -2.929 1.00 90.38 84 TRP A N 1
ATOM 631 C CA . TRP A 1 84 ? 2.704 1.247 -3.697 1.00 90.38 84 TRP A CA 1
ATOM 632 C C . TRP A 1 84 ? 1.518 0.739 -2.888 1.00 90.38 84 TRP A C 1
ATOM 634 O O . TRP A 1 84 ? 1.662 0.449 -1.695 1.00 90.38 84 TRP A O 1
ATOM 644 N N . ALA A 1 85 ? 0.381 0.572 -3.561 1.00 86.12 85 ALA A N 1
ATOM 645 C CA . ALA A 1 85 ? -0.765 -0.187 -3.081 1.00 86.12 85 ALA A CA 1
ATOM 646 C C . ALA A 1 85 ? -1.379 -1.048 -4.180 1.00 86.12 85 ALA A C 1
ATOM 648 O O . ALA A 1 85 ? -1.349 -0.635 -5.358 1.00 86.12 85 ALA A O 1
#

pLDDT: mean 91.03, std 4.39, range [80.0, 97.88]